Protein AF-A0A948M4G0-F1 (afdb_monomer_lite)

Foldseek 3Di:
DDDDDPPDDPVNVVVVVVCVVCDPCVVPVLVVVCVVVVDPVVSVVVVVVVVVVVVVVVVVQVVQCVVDVDPDRPVVSVVVVD

Secondary structure (DSSP, 8-state):
---------HHHHHHHHHHHHHTTHHHHHHHHHHHHH--HHHHHHHHHHHHHHHHHHHHHHHHHHHH--STTTHHHHHHHH-

Radius of gyration: 17.51 Å; chains: 1; bounding box: 44×31×41 Å

Sequence (82 aa):
MPHFKKALSRWDSVAIITAIVIGVGIFRVPAEVAKLLQSPTLMLIAWFLGGLISLLGALCYAELSASFPKTGGNYIYLRESY

pLDDT: mean 89.68, std 8.42, range [49.25, 98.12]

Structure (mmCIF, N/CA/C/O backbone):
data_AF-A0A948M4G0-F1
#
_entry.id   AF-A0A948M4G0-F1
#
loop_
_atom_site.group_PDB
_atom_site.id
_atom_site.type_symbol
_atom_site.label_atom_id
_atom_site.label_alt_id
_atom_site.label_comp_id
_atom_site.label_asym_id
_atom_site.label_entity_id
_atom_site.label_seq_id
_atom_site.pdbx_PDB_ins_code
_atom_site.Cartn_x
_atom_site.Cartn_y
_atom_site.Cartn_z
_atom_site.occupancy
_atom_site.B_iso_or_equiv
_atom_site.auth_seq_id
_atom_site.auth_comp_id
_atom_site.auth_asym_id
_atom_site.auth_atom_id
_atom_site.pdbx_PDB_model_num
ATOM 1 N N . MET A 1 1 ? 28.697 -4.033 -19.168 1.00 49.25 1 MET A N 1
ATOM 2 C CA . MET A 1 1 ? 27.591 -3.682 -18.249 1.00 49.25 1 MET A CA 1
ATOM 3 C C . MET A 1 1 ? 26.535 -4.769 -18.365 1.00 49.25 1 MET A C 1
ATOM 5 O O . MET A 1 1 ? 26.168 -5.065 -19.498 1.00 49.25 1 MET A O 1
ATOM 9 N N . PRO A 1 2 ? 26.102 -5.425 -17.276 1.00 52.28 2 PRO A N 1
ATOM 10 C CA . PRO A 1 2 ? 25.082 -6.465 -17.375 1.00 52.28 2 PRO A CA 1
ATOM 11 C C . PRO A 1 2 ? 23.783 -5.858 -17.924 1.00 52.28 2 PRO A C 1
ATOM 13 O O . PRO A 1 2 ? 23.274 -4.870 -17.398 1.00 52.28 2 PRO A O 1
ATOM 16 N N . HIS A 1 3 ? 23.278 -6.417 -19.022 1.00 63.00 3 HIS A N 1
ATOM 17 C CA . HIS A 1 3 ? 22.013 -6.017 -19.629 1.00 63.00 3 HIS A CA 1
ATOM 18 C C . HIS A 1 3 ? 20.884 -6.753 -18.900 1.00 63.00 3 HIS A C 1
ATOM 20 O O . HIS A 1 3 ? 20.686 -7.952 -19.104 1.00 63.00 3 HIS A O 1
ATOM 26 N N . PHE A 1 4 ? 20.180 -6.063 -18.001 1.00 73.12 4 PHE A N 1
ATOM 27 C CA . PHE A 1 4 ? 19.034 -6.642 -17.301 1.00 73.12 4 PHE A CA 1
ATOM 28 C C . PHE A 1 4 ? 17.921 -6.944 -18.307 1.00 73.12 4 PHE A C 1
ATOM 30 O O . PHE A 1 4 ? 17.364 -6.038 -18.927 1.00 73.12 4 PHE A O 1
ATOM 37 N N . LYS A 1 5 ? 17.587 -8.227 -18.474 1.00 77.94 5 LYS A N 1
ATOM 38 C CA . LYS A 1 5 ? 16.415 -8.623 -19.258 1.00 77.94 5 LYS A CA 1
ATOM 39 C C . LYS A 1 5 ? 15.155 -8.201 -18.503 1.00 77.94 5 LYS A C 1
ATOM 41 O O . LYS A 1 5 ? 15.037 -8.462 -17.306 1.00 77.94 5 LYS A O 1
ATOM 46 N N . LYS A 1 6 ? 14.194 -7.589 -19.202 1.00 76.00 6 LYS A N 1
ATOM 47 C CA . LYS A 1 6 ? 12.838 -7.368 -18.676 1.00 76.00 6 LYS A CA 1
ATOM 48 C C . LYS A 1 6 ? 12.143 -8.725 -18.528 1.00 76.00 6 LYS A C 1
ATOM 50 O O . LYS A 1 6 ? 11.510 -9.196 -19.463 1.00 76.00 6 LYS A O 1
ATOM 55 N N . ALA A 1 7 ? 12.350 -9.368 -17.383 1.00 86.44 7 ALA A N 1
ATOM 56 C CA . ALA A 1 7 ? 11.846 -10.710 -17.096 1.00 86.44 7 ALA A CA 1
ATOM 57 C C . ALA A 1 7 ? 10.531 -10.708 -16.303 1.00 86.44 7 ALA A C 1
ATOM 59 O O . ALA A 1 7 ? 9.849 -11.722 -16.279 1.00 86.44 7 ALA A O 1
ATOM 60 N N . LEU A 1 8 ? 10.180 -9.586 -15.667 1.00 90.56 8 LEU A N 1
ATOM 61 C CA . LEU A 1 8 ? 8.971 -9.482 -14.853 1.00 90.56 8 LEU A CA 1
ATOM 62 C C . LEU A 1 8 ? 7.751 -9.201 -15.731 1.00 90.56 8 LEU A C 1
ATOM 64 O O . LEU A 1 8 ? 7.680 -8.174 -16.413 1.00 90.56 8 LEU A O 1
ATOM 68 N N . SER A 1 9 ? 6.784 -10.111 -15.676 1.00 93.44 9 SER A N 1
ATOM 69 C CA . SER A 1 9 ? 5.429 -9.892 -16.165 1.00 93.44 9 SER A CA 1
ATOM 70 C C . SER A 1 9 ? 4.663 -8.959 -15.222 1.00 93.44 9 SER A C 1
ATOM 72 O O . SER A 1 9 ? 5.022 -8.765 -14.061 1.00 93.44 9 SER A O 1
ATOM 74 N N . ARG A 1 10 ? 3.543 -8.414 -15.706 1.00 91.56 10 ARG A N 1
ATOM 75 C CA . ARG A 1 10 ? 2.628 -7.590 -14.899 1.00 91.56 10 ARG A CA 1
ATOM 76 C C . ARG A 1 10 ? 2.151 -8.341 -13.655 1.00 91.56 10 ARG A C 1
ATOM 78 O O . ARG A 1 10 ? 2.082 -7.761 -12.579 1.00 91.56 10 ARG A O 1
ATOM 85 N N . TRP A 1 11 ? 1.866 -9.633 -13.804 1.00 95.94 11 TRP A N 1
ATOM 86 C CA . TRP A 1 11 ? 1.413 -10.484 -12.705 1.00 95.94 11 TRP A CA 1
ATOM 87 C C . TRP A 1 11 ? 2.506 -10.746 -11.673 1.00 95.94 11 TRP A C 1
ATOM 89 O O . TRP A 1 11 ? 2.214 -10.721 -10.482 1.00 95.94 11 TRP A O 1
ATOM 99 N N . ASP A 1 12 ? 3.758 -10.895 -12.111 1.00 95.56 12 ASP A N 1
ATOM 100 C CA . ASP A 1 12 ? 4.894 -11.050 -11.199 1.00 95.56 12 ASP A CA 1
ATOM 101 C C . ASP A 1 12 ? 5.064 -9.786 -10.353 1.00 95.56 12 ASP A C 1
ATOM 103 O O . ASP A 1 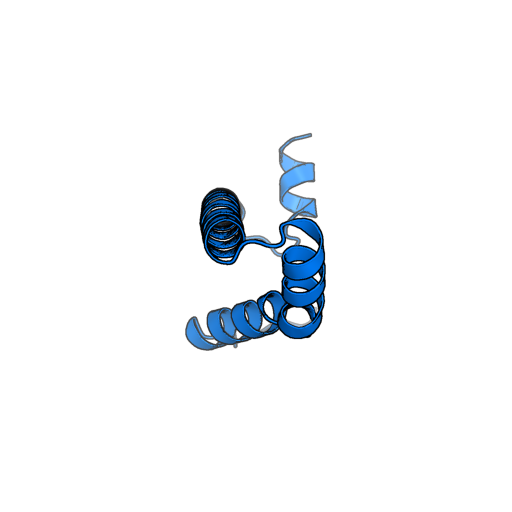12 ? 5.196 -9.858 -9.134 1.00 95.56 12 ASP A O 1
ATOM 107 N N . SER A 1 13 ? 4.985 -8.608 -10.983 1.00 92.88 13 SER A N 1
ATOM 108 C CA . SER A 1 13 ? 5.042 -7.327 -10.276 1.00 92.88 13 SER A CA 1
ATOM 109 C C . SER A 1 13 ? 3.905 -7.163 -9.266 1.00 92.88 13 SER A C 1
ATOM 111 O O . SER A 1 13 ? 4.161 -6.749 -8.137 1.00 92.88 13 SER A O 1
ATOM 113 N N . VAL A 1 14 ? 2.668 -7.517 -9.633 1.00 95.25 14 VAL A N 1
ATOM 114 C CA . VAL A 1 14 ? 1.520 -7.466 -8.710 1.00 95.25 14 VAL A CA 1
ATOM 115 C C . VAL A 1 14 ? 1.737 -8.412 -7.530 1.00 95.25 14 VAL A C 1
ATOM 117 O O . VAL A 1 14 ? 1.630 -7.977 -6.387 1.00 95.25 14 VAL A O 1
ATOM 120 N N . ALA A 1 15 ? 2.113 -9.667 -7.785 1.00 95.31 15 ALA A N 1
ATOM 121 C CA . ALA A 1 15 ? 2.346 -10.659 -6.738 1.00 95.31 15 ALA A CA 1
ATOM 122 C C . ALA A 1 15 ? 3.446 -10.220 -5.756 1.00 95.31 15 ALA A C 1
ATOM 124 O O . ALA A 1 15 ? 3.270 -10.331 -4.541 1.00 95.31 15 ALA A O 1
ATOM 125 N N . ILE A 1 16 ? 4.550 -9.667 -6.271 1.00 94.75 16 ILE A N 1
ATOM 126 C CA . ILE A 1 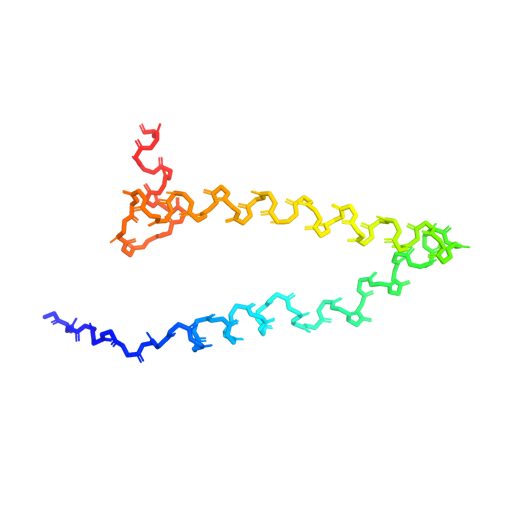16 ? 5.651 -9.141 -5.455 1.00 94.75 16 ILE A CA 1
ATOM 127 C C . ILE A 1 16 ? 5.159 -8.001 -4.557 1.00 94.75 16 ILE A C 1
ATOM 129 O O . ILE A 1 16 ? 5.391 -8.033 -3.349 1.00 94.75 16 ILE A O 1
ATOM 133 N N . ILE A 1 17 ? 4.455 -7.012 -5.116 1.00 93.44 17 ILE A N 1
ATOM 134 C CA . ILE A 1 17 ? 3.956 -5.872 -4.335 1.00 93.44 17 ILE A CA 1
ATOM 135 C C . ILE A 1 17 ? 2.940 -6.328 -3.283 1.00 93.44 17 ILE A C 1
ATOM 137 O O . ILE A 1 17 ? 3.034 -5.904 -2.132 1.00 93.44 17 ILE A O 1
ATOM 141 N N . THR A 1 18 ? 2.019 -7.233 -3.622 1.00 93.75 18 THR A N 1
ATOM 142 C CA . THR A 1 18 ? 1.054 -7.785 -2.660 1.00 93.75 18 THR A CA 1
ATOM 143 C C . THR A 1 18 ? 1.754 -8.492 -1.498 1.00 93.75 18 THR A C 1
ATOM 145 O O . THR A 1 18 ? 1.398 -8.258 -0.342 1.00 93.75 18 THR A O 1
ATOM 148 N N . ALA A 1 19 ? 2.778 -9.304 -1.776 1.00 94.19 19 ALA A N 1
ATOM 149 C CA . ALA A 1 19 ? 3.548 -9.986 -0.737 1.00 94.19 19 ALA A CA 1
ATOM 150 C C . ALA A 1 19 ? 4.285 -9.000 0.188 1.00 94.19 19 ALA A C 1
ATOM 152 O O . ALA A 1 19 ? 4.287 -9.187 1.406 1.00 94.19 19 ALA A O 1
ATOM 153 N N . ILE A 1 20 ? 4.862 -7.930 -0.375 1.00 92.75 20 ILE A N 1
ATOM 154 C CA . ILE A 1 20 ? 5.562 -6.885 0.388 1.00 92.75 20 ILE A CA 1
ATOM 155 C C . ILE A 1 20 ? 4.591 -6.109 1.290 1.00 92.75 20 ILE A C 1
ATOM 157 O O . ILE A 1 20 ? 4.912 -5.860 2.450 1.00 92.75 20 ILE A O 1
ATOM 161 N N . VAL A 1 21 ? 3.413 -5.737 0.775 1.00 91.38 21 VAL A N 1
ATOM 162 C CA . VAL A 1 21 ? 2.432 -4.919 1.511 1.00 91.38 21 VAL A CA 1
ATOM 163 C C . VAL A 1 21 ? 1.759 -5.705 2.637 1.00 91.38 21 VAL A C 1
ATOM 165 O O . VAL A 1 21 ? 1.625 -5.179 3.740 1.00 91.38 21 VAL A O 1
ATOM 168 N N . ILE A 1 22 ? 1.337 -6.951 2.387 1.00 91.31 22 ILE A N 1
ATOM 169 C CA . ILE A 1 22 ? 0.667 -7.768 3.412 1.00 91.31 22 ILE A CA 1
ATOM 170 C C . ILE A 1 22 ? 1.666 -8.140 4.514 1.00 91.31 22 ILE A C 1
ATOM 172 O O . ILE A 1 22 ? 1.389 -7.913 5.697 1.00 91.31 22 ILE A O 1
ATOM 176 N N . GLY A 1 23 ? 2.838 -8.655 4.118 1.00 87.94 23 GLY A N 1
ATOM 177 C CA . GLY A 1 23 ? 3.946 -9.003 5.004 1.00 87.94 23 GLY A CA 1
ATOM 178 C C . GLY A 1 23 ? 3.527 -9.693 6.311 1.00 87.94 23 GLY A C 1
ATOM 179 O O . GLY A 1 23 ? 2.520 -10.392 6.397 1.00 87.94 23 GLY A O 1
ATOM 180 N N . VAL A 1 24 ? 4.311 -9.475 7.368 1.00 86.62 24 VAL A N 1
ATOM 181 C CA . VAL A 1 24 ? 3.973 -9.926 8.736 1.00 86.62 24 VAL A CA 1
ATOM 182 C C . VAL A 1 24 ? 3.089 -8.900 9.467 1.00 86.62 24 VAL A C 1
ATOM 184 O O . VAL A 1 24 ? 2.442 -9.220 10.465 1.00 86.62 24 VAL A O 1
ATOM 187 N N . GLY A 1 25 ? 3.024 -7.660 8.969 1.00 82.44 25 GLY A N 1
ATOM 188 C CA . GLY A 1 25 ? 2.346 -6.538 9.628 1.00 82.44 25 GLY A CA 1
ATOM 189 C C . GLY A 1 25 ? 0.856 -6.777 9.882 1.00 82.44 25 GLY A C 1
ATOM 190 O O . GLY A 1 25 ? 0.347 -6.365 10.927 1.00 82.44 25 GLY A O 1
ATOM 191 N N . ILE A 1 26 ? 0.187 -7.518 8.992 1.00 89.75 26 ILE A N 1
ATOM 192 C CA . ILE A 1 26 ? -1.239 -7.850 9.109 1.00 89.75 26 ILE A CA 1
ATOM 193 C C . ILE A 1 26 ? -1.581 -8.665 10.366 1.00 89.75 26 ILE A C 1
ATOM 195 O O . ILE A 1 26 ? -2.703 -8.590 10.851 1.00 89.75 26 ILE A O 1
ATOM 199 N N . PHE A 1 27 ? -0.630 -9.402 10.945 1.00 87.69 27 PHE A N 1
ATOM 200 C CA . PHE A 1 27 ? -0.883 -10.203 12.148 1.00 87.69 27 PHE A CA 1
ATOM 201 C C . PHE A 1 27 ? -0.705 -9.413 13.447 1.00 87.69 27 PHE A C 1
ATOM 203 O O . PHE A 1 27 ? -1.287 -9.767 14.470 1.00 87.69 27 PHE A O 1
ATOM 210 N N . ARG A 1 28 ? 0.095 -8.339 13.424 1.00 89.06 28 ARG A N 1
ATOM 211 C CA . ARG A 1 28 ? 0.437 -7.566 14.628 1.00 89.06 28 ARG A CA 1
ATOM 212 C C . ARG A 1 28 ? -0.359 -6.270 14.738 1.00 89.06 28 ARG A C 1
ATOM 214 O O . ARG A 1 28 ? -0.884 -5.968 15.804 1.00 89.06 28 ARG A O 1
ATOM 221 N N . VAL A 1 29 ? -0.447 -5.500 13.655 1.00 90.31 29 VAL A N 1
ATOM 222 C CA . VAL A 1 29 ? -1.026 -4.149 13.690 1.00 90.31 29 VAL A CA 1
ATOM 223 C C . VAL A 1 29 ? -2.525 -4.164 14.018 1.00 90.31 29 VAL A C 1
ATOM 225 O O . VAL A 1 29 ? -2.922 -3.404 14.900 1.00 90.31 29 VAL A O 1
ATOM 228 N N . PRO A 1 30 ? -3.368 -5.036 13.425 1.00 89.25 30 PRO A N 1
ATOM 229 C CA . PRO A 1 30 ? -4.796 -5.048 13.742 1.00 89.25 30 PRO A CA 1
ATOM 230 C C . PRO A 1 30 ? -5.086 -5.390 15.202 1.00 89.25 30 PRO A C 1
ATOM 232 O O . PRO A 1 30 ? -5.994 -4.810 15.785 1.00 89.25 30 PRO A O 1
ATOM 235 N N . ALA A 1 31 ? -4.296 -6.279 15.813 1.00 89.56 31 ALA A N 1
ATOM 236 C CA . ALA A 1 31 ? -4.447 -6.625 17.224 1.00 89.56 31 ALA A CA 1
ATOM 237 C C . ALA A 1 31 ? -4.168 -5.422 18.141 1.00 89.56 31 ALA A C 1
ATOM 239 O O . ALA A 1 31 ? -4.904 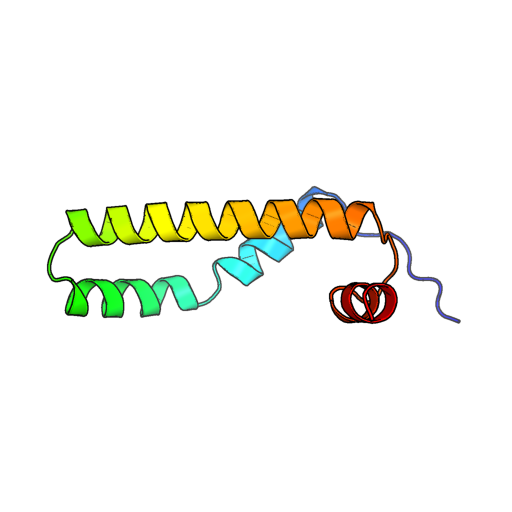-5.194 19.098 1.00 89.56 31 ALA A O 1
ATOM 240 N N . GLU A 1 32 ? -3.143 -4.624 17.836 1.00 90.69 32 GLU A N 1
ATOM 241 C CA . GLU A 1 32 ? -2.838 -3.396 18.583 1.00 90.69 32 GLU A CA 1
ATOM 242 C C . GLU A 1 32 ? -3.914 -2.320 18.381 1.00 90.69 32 GLU A C 1
ATOM 244 O O . GLU A 1 32 ? -4.394 -1.723 19.342 1.00 90.69 32 GLU A O 1
ATOM 249 N N . VAL A 1 33 ? -4.374 -2.130 17.144 1.00 90.81 33 VAL A N 1
ATOM 250 C CA . VAL A 1 33 ? -5.458 -1.192 16.811 1.00 90.81 33 VAL A CA 1
ATOM 251 C C . VAL A 1 33 ? -6.769 -1.595 17.502 1.00 90.81 33 VAL A C 1
ATOM 253 O O . VAL A 1 33 ? -7.455 -0.746 18.067 1.00 90.81 33 VAL A O 1
ATOM 256 N N . ALA A 1 34 ? -7.094 -2.889 17.544 1.00 90.69 34 ALA A N 1
ATOM 257 C CA . ALA A 1 34 ? -8.276 -3.398 18.237 1.00 90.69 34 ALA A CA 1
ATOM 258 C C . ALA A 1 34 ? -8.235 -3.113 19.748 1.00 90.69 34 ALA A C 1
ATOM 260 O O . ALA A 1 34 ? -9.256 -2.727 20.320 1.00 90.69 34 ALA A O 1
ATOM 261 N N . LYS A 1 35 ? -7.063 -3.246 20.389 1.00 91.81 35 LYS A N 1
ATOM 262 C CA . LYS A 1 35 ? -6.878 -2.906 21.811 1.00 91.81 35 LYS A CA 1
ATOM 263 C C . LYS A 1 35 ? -7.082 -1.416 22.084 1.00 91.81 35 LYS A C 1
ATOM 265 O O . LYS A 1 35 ? -7.626 -1.075 23.128 1.00 91.81 35 LYS A O 1
ATOM 270 N N . LEU A 1 36 ? -6.648 -0.552 21.165 1.00 92.50 36 LEU A N 1
ATOM 271 C CA . LEU A 1 36 ? -6.743 0.903 21.313 1.00 92.50 36 LEU A CA 1
ATOM 272 C C . LEU A 1 36 ? -8.164 1.430 21.085 1.00 92.50 36 LEU A C 1
ATOM 274 O O . LEU A 1 36 ? -8.626 2.267 21.852 1.00 92.50 36 LEU A O 1
ATOM 278 N N . LEU A 1 37 ? -8.855 0.962 20.040 1.00 92.88 37 LEU A N 1
ATOM 279 C CA . LEU A 1 37 ? -10.187 1.475 19.698 1.00 92.88 37 LEU A CA 1
ATOM 280 C C . LEU A 1 37 ? -11.325 0.775 20.443 1.00 92.88 37 LEU A C 1
ATOM 282 O O . LEU A 1 37 ? -12.400 1.357 20.561 1.00 92.88 37 LEU A O 1
ATOM 286 N N . GLN A 1 38 ? -11.122 -0.473 20.887 1.00 90.00 38 GLN A N 1
ATOM 287 C CA . GLN A 1 38 ? -12.108 -1.282 21.621 1.00 90.00 38 GLN A CA 1
ATOM 288 C C . GLN A 1 38 ? -13.497 -1.369 20.942 1.00 90.00 38 GLN A C 1
ATOM 290 O O . GLN A 1 38 ? -14.501 -1.652 21.589 1.00 90.00 38 GLN A O 1
ATOM 295 N N . SER A 1 39 ? -13.567 -1.137 19.625 1.00 93.81 39 SER A N 1
ATOM 296 C CA . SER A 1 39 ? -14.801 -1.111 18.834 1.00 93.81 39 SER A CA 1
ATOM 297 C C . SER A 1 39 ? -14.563 -1.710 17.443 1.00 93.81 39 SER A C 1
ATOM 299 O O . SER A 1 39 ? -13.757 -1.167 16.677 1.00 93.81 39 SER A O 1
ATOM 301 N N . PRO A 1 40 ? -15.274 -2.793 17.068 1.00 92.25 40 PRO A N 1
ATOM 302 C CA . PRO A 1 40 ? -15.136 -3.417 15.751 1.00 92.25 40 PRO A CA 1
ATOM 303 C C . PRO A 1 40 ? -15.479 -2.467 14.598 1.00 92.25 40 PRO A C 1
ATOM 305 O O . PRO A 1 40 ? -14.793 -2.451 13.578 1.00 92.25 40 PRO A O 1
ATOM 308 N N . THR A 1 41 ? -16.508 -1.632 14.770 1.00 94.81 41 THR A N 1
ATOM 309 C CA . THR A 1 41 ? -16.946 -0.682 13.740 1.00 94.81 41 THR A CA 1
ATOM 310 C C . THR A 1 41 ? -15.881 0.377 13.478 1.00 94.81 41 THR A C 1
ATOM 312 O O . THR A 1 41 ? -15.548 0.639 12.324 1.00 94.81 41 THR A O 1
ATOM 315 N N . LEU A 1 42 ? -15.292 0.950 14.535 1.00 94.50 42 LEU A N 1
ATOM 316 C CA . LEU 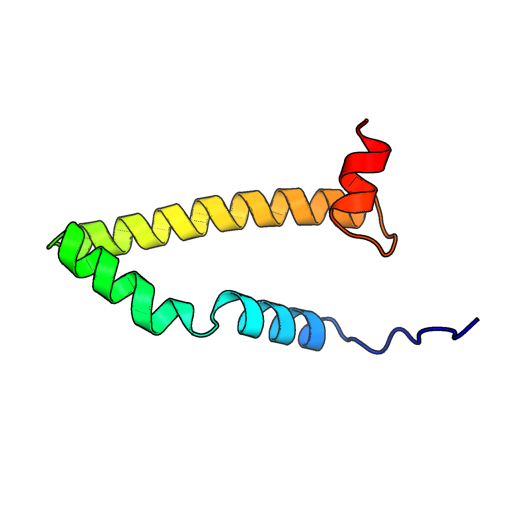A 1 42 ? -14.228 1.943 14.374 1.00 94.50 42 LEU A CA 1
ATOM 317 C C . LEU A 1 42 ? -12.963 1.327 13.763 1.00 94.50 42 LEU A C 1
ATOM 319 O O . LEU A 1 42 ? -12.300 1.977 12.960 1.00 94.50 42 LEU A O 1
ATOM 323 N N . MET A 1 43 ? -12.657 0.067 14.085 1.00 93.69 43 MET A N 1
ATOM 324 C CA . MET A 1 43 ? -11.542 -0.659 13.475 1.00 93.69 43 MET A CA 1
ATOM 325 C C . MET A 1 43 ? -11.723 -0.820 11.959 1.00 93.69 43 MET A C 1
ATOM 327 O O . MET A 1 43 ? -10.784 -0.570 11.204 1.00 93.69 43 MET A O 1
ATOM 331 N N . LEU A 1 44 ? -12.922 -1.201 11.503 1.00 93.00 44 LEU A N 1
ATOM 332 C CA . LEU A 1 44 ? -13.225 -1.333 10.074 1.00 93.00 44 LEU A CA 1
ATOM 333 C C . LEU A 1 44 ? -13.175 0.017 9.349 1.00 93.00 44 LEU A C 1
ATOM 335 O O . LEU A 1 44 ? -12.623 0.096 8.253 1.00 93.00 44 LEU A O 1
ATOM 339 N N . ILE A 1 45 ? -13.686 1.083 9.973 1.00 95.38 45 ILE A N 1
ATOM 340 C CA . ILE A 1 45 ? -13.600 2.446 9.428 1.00 95.38 45 ILE A CA 1
ATOM 341 C C . ILE A 1 45 ? -12.135 2.879 9.298 1.00 95.38 45 ILE A C 1
ATOM 343 O O . ILE A 1 45 ? -11.740 3.379 8.247 1.00 95.38 45 ILE A O 1
ATOM 347 N N . ALA A 1 46 ? -11.313 2.654 10.326 1.00 93.38 46 ALA A N 1
ATOM 348 C CA . ALA A 1 46 ? -9.890 2.982 10.289 1.00 93.38 46 ALA A CA 1
ATOM 349 C C . ALA A 1 46 ? -9.159 2.224 9.169 1.00 93.38 46 ALA A C 1
ATOM 351 O O . ALA A 1 46 ? -8.357 2.815 8.447 1.00 93.38 46 ALA A O 1
ATOM 352 N N . TRP A 1 47 ? -9.481 0.942 8.977 1.00 92.06 47 TRP A N 1
ATOM 353 C CA . TRP A 1 4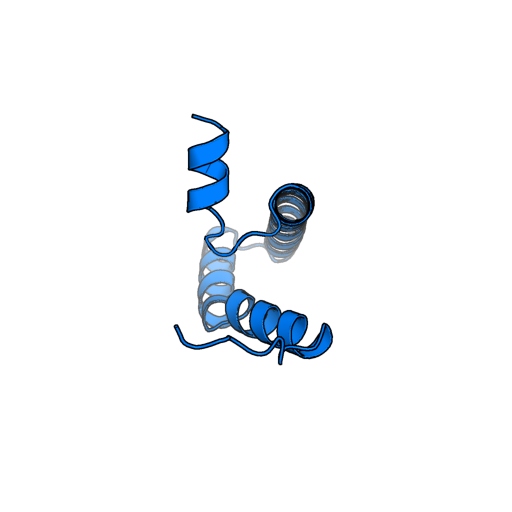7 ? -8.950 0.138 7.875 1.00 92.06 47 TRP A CA 1
ATOM 354 C C . TRP A 1 47 ? -9.361 0.674 6.506 1.00 92.06 47 TRP A C 1
ATOM 356 O O . TRP A 1 47 ? -8.525 0.791 5.611 1.00 92.06 47 TRP A O 1
ATOM 366 N N . PHE A 1 48 ? -10.634 1.031 6.348 1.00 95.56 48 PHE A N 1
ATOM 367 C CA . PHE A 1 48 ? -11.148 1.585 5.103 1.00 95.56 48 PHE A CA 1
ATOM 368 C C . PHE A 1 48 ? -10.487 2.928 4.766 1.00 95.56 48 PHE A C 1
ATOM 370 O O . PHE A 1 48 ? -10.008 3.116 3.648 1.00 95.56 48 PHE A O 1
ATOM 377 N N . LEU A 1 49 ? -10.391 3.837 5.740 1.00 96.81 49 LEU A N 1
ATOM 378 C CA . LEU A 1 49 ? -9.726 5.130 5.566 1.00 96.81 49 LEU A CA 1
ATOM 379 C C . LEU A 1 49 ? -8.233 4.964 5.266 1.00 96.81 49 LEU A C 1
ATOM 381 O O . LEU A 1 49 ? -7.720 5.609 4.355 1.00 96.81 49 LEU A O 1
ATOM 385 N N . GLY A 1 50 ? -7.543 4.067 5.977 1.00 94.38 50 GLY A N 1
ATOM 386 C CA . GLY A 1 50 ? -6.142 3.744 5.707 1.00 94.38 50 GLY A CA 1
ATOM 387 C C . GLY A 1 50 ? -5.935 3.197 4.292 1.00 94.38 50 GLY A C 1
ATOM 388 O O . GLY A 1 50 ? -5.022 3.631 3.590 1.00 94.38 50 GLY A O 1
ATOM 389 N N . GLY A 1 51 ? -6.825 2.308 3.841 1.00 94.62 51 GLY A N 1
ATOM 390 C CA . GLY A 1 51 ? -6.833 1.790 2.474 1.00 94.62 51 GLY A CA 1
ATOM 391 C C . GLY A 1 51 ? -7.054 2.885 1.431 1.00 94.62 51 GLY A C 1
ATOM 392 O O . GLY A 1 51 ? -6.339 2.930 0.432 1.00 94.62 51 GLY A O 1
ATOM 393 N N . LEU A 1 52 ? -7.981 3.813 1.684 1.00 98.12 52 LEU A N 1
ATOM 394 C CA . LEU A 1 52 ? -8.250 4.935 0.787 1.00 98.12 52 LEU A CA 1
ATOM 395 C C . LEU A 1 52 ? -7.043 5.878 0.673 1.00 98.12 52 LEU A C 1
ATOM 397 O O . LEU A 1 52 ? -6.644 6.228 -0.435 1.00 98.12 52 LEU A O 1
ATOM 401 N N . ILE A 1 53 ? -6.418 6.240 1.797 1.00 97.81 53 ILE A N 1
ATOM 402 C CA . ILE A 1 53 ? -5.206 7.076 1.811 1.00 97.81 53 ILE A CA 1
ATOM 403 C C . ILE A 1 53 ? -4.066 6.377 1.056 1.00 97.81 53 ILE A C 1
ATOM 405 O O . ILE A 1 53 ? -3.380 7.002 0.245 1.00 97.81 53 ILE A O 1
ATOM 409 N N . SER A 1 54 ? -3.881 5.073 1.281 1.00 96.06 54 SER A N 1
ATOM 410 C CA . SER A 1 54 ? -2.858 4.284 0.591 1.00 96.06 54 SER A CA 1
ATOM 411 C C . SER A 1 54 ? -3.101 4.212 -0.920 1.00 96.06 54 SER A C 1
ATOM 413 O O . SER A 1 54 ? -2.153 4.364 -1.690 1.00 96.06 54 SER A O 1
ATOM 415 N N . LEU A 1 55 ? -4.358 4.057 -1.352 1.00 96.44 55 LEU A N 1
ATOM 416 C CA . LEU A 1 55 ? -4.733 4.064 -2.766 1.00 96.44 55 LEU A CA 1
ATOM 417 C C . LEU A 1 55 ? -4.398 5.402 -3.434 1.00 96.44 55 LEU A C 1
ATOM 419 O O . LEU A 1 55 ? -3.804 5.409 -4.510 1.00 96.44 55 LEU A O 1
ATOM 423 N N . LEU A 1 56 ? -4.735 6.524 -2.792 1.00 97.94 56 LEU A N 1
ATOM 424 C CA . LEU A 1 56 ? -4.404 7.855 -3.309 1.00 97.94 56 LEU A CA 1
ATOM 425 C C . LEU A 1 56 ? -2.887 8.024 -3.473 1.00 97.94 56 LEU A C 1
ATOM 427 O O . LEU A 1 56 ? -2.426 8.447 -4.530 1.00 97.94 56 LEU A O 1
ATOM 431 N N . GLY A 1 57 ? -2.102 7.615 -2.472 1.00 96.12 57 GLY A N 1
ATOM 432 C CA . GLY A 1 57 ? -0.641 7.624 -2.568 1.00 96.12 57 GLY A CA 1
ATOM 433 C C . GLY A 1 57 ? -0.113 6.740 -3.703 1.00 96.12 57 GLY A C 1
ATOM 434 O O . GLY A 1 57 ? 0.779 7.153 -4.443 1.00 96.12 57 GLY A O 1
ATOM 435 N N . ALA A 1 58 ? -0.686 5.547 -3.887 1.00 95.50 58 ALA A N 1
ATOM 436 C CA . ALA A 1 58 ? -0.310 4.637 -4.966 1.00 95.50 58 ALA A CA 1
ATOM 437 C C . ALA A 1 58 ? -0.589 5.229 -6.358 1.00 95.50 58 ALA A C 1
ATOM 439 O O . ALA A 1 58 ? 0.226 5.043 -7.260 1.00 95.50 58 ALA A O 1
ATOM 440 N N . LEU A 1 59 ? -1.688 5.971 -6.529 1.00 96.56 59 LEU A N 1
ATOM 441 C CA . LEU A 1 59 ? -1.993 6.675 -7.779 1.00 96.56 59 LEU A CA 1
ATOM 442 C C . LEU A 1 59 ? -0.975 7.786 -8.068 1.00 96.56 59 LEU A C 1
ATOM 444 O O . LEU A 1 59 ? -0.458 7.846 -9.182 1.00 96.56 59 LEU A O 1
ATOM 448 N N . CYS A 1 60 ? -0.600 8.586 -7.064 1.00 94.88 60 CYS A N 1
ATOM 449 C CA . CYS A 1 60 ? 0.464 9.585 -7.219 1.00 94.88 60 CYS A CA 1
ATOM 450 C C . CYS A 1 60 ? 1.792 8.934 -7.640 1.00 94.88 60 CYS A C 1
ATOM 452 O O . CYS A 1 60 ? 2.473 9.405 -8.552 1.00 94.88 60 CYS A O 1
ATOM 454 N N . TYR A 1 61 ? 2.153 7.810 -7.012 1.00 91.94 61 TYR A N 1
ATOM 455 C CA . TYR A 1 61 ? 3.335 7.042 -7.403 1.00 91.94 61 TYR A CA 1
ATOM 456 C C . TYR A 1 61 ? 3.221 6.454 -8.812 1.00 91.94 61 TYR A C 1
ATOM 458 O O . TYR A 1 61 ? 4.222 6.404 -9.528 1.00 91.94 61 TYR A O 1
ATOM 466 N N . ALA A 1 62 ? 2.027 6.035 -9.235 1.00 93.19 62 ALA A N 1
ATOM 467 C CA . ALA A 1 62 ? 1.794 5.528 -10.580 1.00 93.19 62 ALA A CA 1
ATOM 468 C C . ALA A 1 62 ? 2.055 6.614 -11.637 1.00 93.19 62 ALA A C 1
ATOM 470 O O . ALA A 1 62 ? 2.830 6.370 -12.563 1.00 93.19 62 ALA A O 1
ATOM 471 N N . GLU A 1 63 ? 1.506 7.819 -11.462 1.00 95.25 63 GLU A N 1
ATOM 472 C CA . GLU A 1 63 ? 1.742 8.959 -12.362 1.00 95.25 63 GLU A CA 1
ATOM 473 C C . GLU A 1 63 ? 3.226 9.327 -12.452 1.00 95.25 63 GLU A C 1
ATOM 475 O O . GLU A 1 63 ? 3.778 9.534 -13.538 1.00 95.25 63 GLU A O 1
ATOM 480 N N . LEU A 1 64 ? 3.903 9.333 -11.307 1.00 92.75 64 LEU A N 1
ATOM 481 C CA . LEU A 1 64 ? 5.316 9.666 -11.210 1.00 92.75 64 LEU A CA 1
ATOM 482 C C . LEU A 1 64 ? 6.205 8.592 -11.859 1.00 92.75 64 LEU A C 1
ATOM 484 O O . LEU A 1 64 ? 7.149 8.907 -12.584 1.00 92.75 64 LEU A O 1
ATOM 488 N N . SER A 1 65 ? 5.866 7.315 -11.667 1.00 90.31 65 SER A N 1
ATOM 489 C CA . SER A 1 65 ? 6.555 6.187 -12.303 1.00 90.31 65 SER A CA 1
ATOM 490 C C . SER A 1 65 ? 6.360 6.145 -13.822 1.00 90.31 65 SER A C 1
ATOM 492 O O . SER A 1 65 ? 7.282 5.758 -14.543 1.00 90.31 65 SER A O 1
ATOM 494 N N . ALA A 1 66 ? 5.197 6.587 -14.311 1.00 90.62 66 ALA A N 1
ATOM 495 C CA . ALA A 1 66 ? 4.916 6.723 -15.735 1.00 90.62 66 ALA A CA 1
ATOM 496 C C . ALA A 1 66 ? 5.675 7.910 -16.353 1.00 90.62 66 ALA A C 1
ATOM 498 O O . ALA A 1 66 ? 6.194 7.791 -17.463 1.00 90.62 66 ALA A O 1
ATOM 499 N N . SER A 1 67 ? 5.789 9.019 -15.616 1.00 92.12 67 SER A N 1
ATOM 500 C CA . SER A 1 67 ? 6.518 10.224 -16.036 1.00 92.12 67 SER A CA 1
ATOM 501 C C . SER A 1 67 ? 8.037 10.015 -16.059 1.00 92.12 67 SER A C 1
ATOM 503 O O . SER A 1 67 ? 8.723 10.507 -16.955 1.00 92.12 67 SER A O 1
ATOM 505 N N . PHE A 1 68 ? 8.570 9.230 -15.117 1.00 90.56 68 PHE A N 1
ATOM 506 C CA . PHE A 1 68 ? 10.001 8.942 -14.997 1.00 90.56 68 PHE A CA 1
ATOM 507 C C . PHE A 1 68 ? 10.292 7.433 -15.081 1.00 90.56 68 PHE A C 1
ATOM 509 O O . PHE A 1 68 ? 10.610 6.810 -14.063 1.00 90.56 68 PHE A O 1
ATOM 516 N N . PRO A 1 69 ? 10.267 6.826 -16.287 1.00 85.12 69 PRO A N 1
ATOM 517 C CA . PRO A 1 69 ? 10.472 5.389 -16.488 1.00 85.12 69 PRO A CA 1
ATOM 518 C C . PRO A 1 69 ? 11.964 5.003 -16.427 1.00 85.12 69 PRO A C 1
ATOM 520 O O . PRO A 1 69 ? 12.507 4.366 -17.333 1.00 85.12 69 PRO A O 1
ATOM 523 N N . LYS A 1 70 ? 12.657 5.424 -15.364 1.00 84.88 70 LYS A N 1
ATOM 524 C CA . LYS A 1 70 ? 14.075 5.157 -15.094 1.00 84.88 70 LYS A CA 1
ATOM 525 C C . LYS A 1 70 ? 14.210 4.345 -13.806 1.00 84.88 70 LYS A C 1
ATOM 527 O O . LYS A 1 70 ? 13.460 4.529 -12.850 1.00 84.88 70 LYS A O 1
ATOM 532 N N . THR A 1 71 ? 15.208 3.469 -13.753 1.00 81.25 71 THR A N 1
ATOM 533 C CA . THR A 1 71 ? 15.548 2.746 -12.522 1.00 81.25 71 THR A CA 1
ATOM 534 C C . THR A 1 71 ? 16.099 3.724 -11.482 1.00 81.25 71 THR A C 1
ATOM 536 O O . THR A 1 71 ? 17.038 4.462 -11.770 1.00 81.25 71 THR A O 1
ATOM 539 N N . GLY A 1 72 ? 15.526 3.721 -10.276 1.00 83.12 72 GLY A N 1
ATOM 540 C CA . GLY A 1 72 ? 15.966 4.566 -9.156 1.00 83.12 72 GLY A CA 1
ATOM 541 C C . GLY A 1 72 ? 14.838 5.038 -8.233 1.00 83.12 72 GLY A C 1
ATOM 542 O O . GLY A 1 72 ? 15.116 5.466 -7.115 1.00 83.12 72 GLY A O 1
ATOM 543 N N . GLY A 1 73 ? 13.574 4.907 -8.660 1.00 87.69 73 GLY A N 1
ATOM 544 C CA . GLY A 1 73 ? 12.395 5.161 -7.824 1.00 87.69 73 GLY A CA 1
ATOM 545 C C . GLY A 1 73 ? 12.419 6.554 -7.194 1.00 87.69 73 GLY A C 1
ATOM 546 O O . GLY A 1 73 ? 12.705 7.537 -7.876 1.00 87.69 73 GLY A O 1
ATOM 547 N N . ASN A 1 74 ? 12.201 6.616 -5.878 1.00 88.50 74 ASN A N 1
ATOM 548 C CA . ASN A 1 74 ? 12.145 7.862 -5.104 1.00 88.50 74 ASN A CA 1
ATOM 549 C C . ASN A 1 74 ? 13.350 8.787 -5.314 1.00 88.50 74 ASN A C 1
ATOM 551 O O . ASN A 1 74 ? 13.181 10.001 -5.326 1.00 88.50 74 ASN A O 1
ATOM 555 N N . TYR A 1 75 ? 14.555 8.240 -5.509 1.00 90.88 75 TYR A N 1
ATOM 556 C CA . TYR A 1 75 ? 15.744 9.064 -5.735 1.00 90.88 75 TYR A CA 1
ATOM 557 C C . TYR A 1 75 ? 15.641 9.880 -7.029 1.00 90.88 75 TYR A C 1
ATOM 559 O O . TYR A 1 75 ? 15.973 11.060 -7.039 1.00 90.88 75 TYR A O 1
ATOM 567 N N . ILE A 1 76 ? 15.155 9.267 -8.113 1.00 89.50 76 ILE A N 1
ATOM 568 C CA . ILE A 1 76 ? 14.978 9.961 -9.395 1.00 89.50 76 ILE A CA 1
ATOM 569 C C . ILE A 1 76 ? 13.881 11.012 -9.279 1.00 89.50 76 ILE A C 1
ATOM 571 O O . ILE A 1 76 ? 14.038 12.104 -9.810 1.00 89.50 76 ILE A O 1
ATOM 575 N N . TYR A 1 77 ? 12.812 10.702 -8.548 1.00 90.38 77 TYR A N 1
ATOM 576 C CA . TYR A 1 77 ? 11.712 11.635 -8.337 1.00 90.38 77 TYR A CA 1
ATOM 577 C C . TYR A 1 77 ? 12.175 12.901 -7.619 1.00 90.38 77 TYR A C 1
ATOM 579 O O . TYR A 1 77 ? 11.897 14.001 -8.080 1.00 90.38 77 TYR A O 1
ATOM 587 N N . LEU A 1 78 ? 12.938 12.733 -6.535 1.00 89.69 78 LEU A N 1
ATOM 588 C CA . LEU A 1 78 ? 13.468 13.849 -5.756 1.00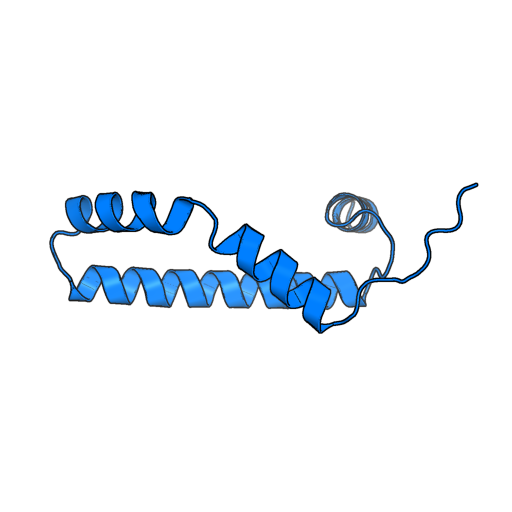 89.69 78 LEU A CA 1
ATOM 589 C C . LEU A 1 78 ? 14.535 14.635 -6.521 1.00 89.69 78 LEU A C 1
ATOM 591 O O . LEU A 1 78 ? 14.549 15.857 -6.449 1.00 89.69 78 LEU A O 1
ATOM 595 N N . ARG A 1 79 ? 15.409 13.945 -7.262 1.00 90.88 79 ARG A N 1
ATOM 596 C CA . ARG A 1 79 ? 16.457 14.575 -8.076 1.00 90.88 79 ARG A CA 1
ATOM 597 C C . ARG A 1 79 ? 15.897 15.432 -9.214 1.00 90.88 79 ARG A C 1
ATOM 599 O O . ARG A 1 79 ? 16.566 16.360 -9.638 1.00 90.88 79 ARG A O 1
ATOM 606 N N . GLU A 1 80 ? 14.744 15.080 -9.774 1.00 86.12 80 GLU A N 1
ATOM 607 C CA . GLU A 1 80 ? 14.152 15.886 -10.846 1.00 86.12 80 GLU A CA 1
ATOM 608 C C . GLU A 1 80 ? 13.321 17.056 -10.294 1.00 86.12 80 GLU A C 1
ATOM 610 O O . GLU A 1 80 ? 13.136 18.059 -10.977 1.00 86.12 80 GLU A O 1
ATOM 615 N N . SER A 1 81 ? 12.816 16.945 -9.060 1.00 84.44 81 SER A N 1
ATOM 616 C CA . SER A 1 81 ? 12.025 18.004 -8.423 1.00 84.44 81 SER A CA 1
ATOM 617 C C . SER A 1 81 ? 12.854 19.084 -7.716 1.00 84.44 81 SER A C 1
ATOM 619 O O . SER A 1 81 ? 12.308 20.150 -7.432 1.00 84.44 81 SER A O 1
ATOM 621 N N . TYR A 1 82 ? 14.123 18.809 -7.398 1.00 79.12 82 TYR A N 1
ATOM 622 C CA . TYR A 1 82 ? 15.037 19.691 -6.659 1.00 79.12 82 TYR A CA 1
ATOM 623 C C . TYR A 1 82 ? 16.392 19.788 -7.356 1.00 79.12 82 TYR A C 1
ATOM 625 O O . TYR A 1 82 ? 16.915 20.921 -7.441 1.00 79.12 82 TYR A O 1
#